Protein AF-A0A2T3J4F0-F1 (afdb_monomer)

Sequence (75 aa):
MLNRPTQISLLAIFIILFTAVTHAAPSTKKEKCEKINDKITKIQEKMRYGYTVKQGVKYHKQLNKLYKKQFEACF

Structure (mmCIF, N/CA/C/O backbone):
data_AF-A0A2T3J4F0-F1
#
_entry.id   AF-A0A2T3J4F0-F1
#
loop_
_atom_site.group_PDB
_atom_site.id
_atom_site.type_symbol
_atom_site.label_atom_id
_atom_site.label_alt_id
_atom_site.label_comp_id
_atom_site.label_asym_id
_atom_site.label_entity_id
_atom_site.label_seq_id
_atom_site.pdbx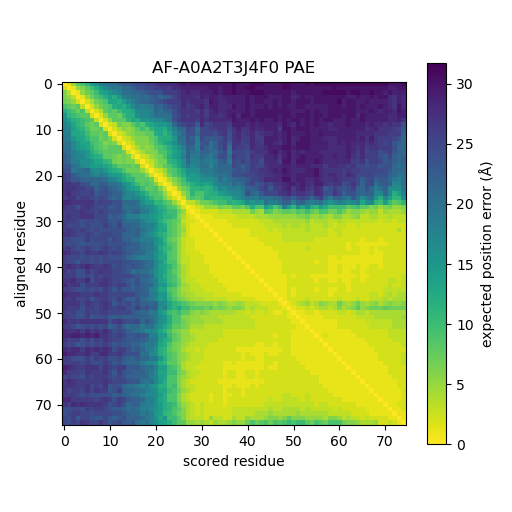_PDB_ins_code
_atom_site.Cartn_x
_atom_site.Cartn_y
_atom_site.Cartn_z
_atom_site.occupancy
_atom_site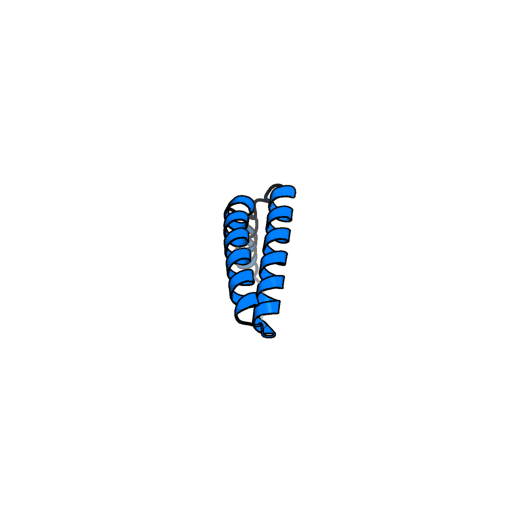.B_iso_or_equiv
_atom_site.auth_seq_id
_atom_site.auth_comp_id
_atom_site.auth_asym_id
_atom_site.auth_atom_id
_atom_site.pdbx_PDB_model_num
ATOM 1 N N . MET A 1 1 ? -10.575 -11.383 -62.765 1.00 48.09 1 MET A N 1
ATOM 2 C CA . MET A 1 1 ? -9.601 -11.959 -61.816 1.00 48.09 1 MET A CA 1
ATOM 3 C C . MET A 1 1 ? -8.235 -11.355 -62.096 1.00 48.09 1 MET A C 1
ATOM 5 O O . MET A 1 1 ? -7.658 -11.679 -63.122 1.00 48.09 1 MET A O 1
ATOM 9 N N . LEU A 1 2 ? -7.731 -10.469 -61.234 1.00 43.75 2 LEU A N 1
ATOM 10 C CA . LEU A 1 2 ? -6.295 -10.198 -61.158 1.00 43.75 2 LEU A CA 1
ATOM 11 C C . LEU A 1 2 ? -5.944 -9.798 -59.722 1.00 43.75 2 LEU A C 1
ATOM 13 O O . LEU A 1 2 ? -6.437 -8.814 -59.181 1.00 43.75 2 LEU A O 1
ATOM 17 N N . ASN A 1 3 ? -5.154 -10.668 -59.114 1.00 51.50 3 ASN A N 1
ATOM 18 C CA . ASN A 1 3 ? -4.698 -10.683 -57.737 1.00 51.50 3 ASN A CA 1
ATOM 19 C C . ASN A 1 3 ? -3.461 -9.770 -57.610 1.00 51.50 3 ASN A C 1
ATOM 21 O O . ASN A 1 3 ? -2.525 -9.925 -58.395 1.00 51.50 3 ASN A O 1
ATOM 25 N N . ARG A 1 4 ? -3.418 -8.838 -56.649 1.00 55.19 4 ARG A N 1
ATOM 26 C CA . ARG A 1 4 ? -2.178 -8.121 -56.278 1.00 55.19 4 ARG A CA 1
ATOM 27 C C . ARG A 1 4 ? -2.135 -7.827 -54.772 1.00 55.19 4 ARG A C 1
ATOM 29 O O . ARG A 1 4 ? -2.581 -6.765 -54.344 1.00 55.19 4 ARG A O 1
ATOM 36 N N . PRO A 1 5 ? -1.567 -8.727 -53.952 1.00 51.75 5 PRO A N 1
ATOM 37 C CA . PRO A 1 5 ? -1.261 -8.451 -52.558 1.00 51.75 5 PRO A CA 1
ATOM 38 C C . PRO A 1 5 ? 0.214 -8.040 -52.447 1.00 51.75 5 PRO A C 1
ATOM 40 O O . PRO A 1 5 ? 1.055 -8.841 -52.064 1.00 51.75 5 PRO A O 1
ATOM 43 N N . THR A 1 6 ? 0.578 -6.817 -52.845 1.00 54.44 6 THR A N 1
ATOM 44 C CA . THR A 1 6 ? 1.992 -6.372 -52.772 1.00 54.44 6 THR A CA 1
ATOM 45 C C . THR A 1 6 ? 2.201 -4.975 -52.187 1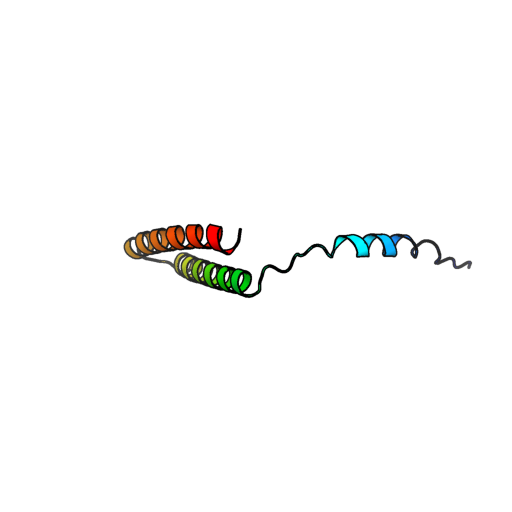.00 54.44 6 THR A C 1
ATOM 47 O O . THR A 1 6 ? 3.314 -4.467 -52.215 1.00 54.44 6 THR A O 1
ATOM 50 N N . GLN A 1 7 ? 1.169 -4.357 -51.604 1.00 51.50 7 GLN A N 1
ATOM 51 C CA . GLN A 1 7 ? 1.271 -3.024 -50.978 1.00 51.50 7 GLN A CA 1
ATOM 52 C C . GLN A 1 7 ? 1.091 -3.038 -49.450 1.00 51.50 7 GLN A C 1
ATOM 54 O O . GLN A 1 7 ? 1.144 -1.994 -48.814 1.00 51.50 7 GLN A O 1
ATOM 59 N N . ILE A 1 8 ? 0.914 -4.213 -48.835 1.00 54.53 8 ILE A N 1
ATOM 60 C CA . ILE A 1 8 ? 0.741 -4.342 -47.374 1.00 54.53 8 ILE A CA 1
ATOM 61 C C . ILE A 1 8 ? 2.088 -4.623 -46.667 1.00 54.53 8 ILE A C 1
ATOM 63 O O . ILE A 1 8 ? 2.213 -4.449 -45.459 1.00 54.53 8 ILE A O 1
ATOM 67 N N . SER A 1 9 ? 3.143 -4.980 -47.413 1.00 53.59 9 SER A N 1
ATOM 68 C CA . SER A 1 9 ? 4.412 -5.453 -46.832 1.00 53.59 9 SER A CA 1
ATOM 69 C C . SER A 1 9 ? 5.367 -4.370 -46.317 1.00 53.59 9 SER A C 1
ATOM 71 O O . SER A 1 9 ? 6.204 -4.681 -45.476 1.00 53.59 9 SER A O 1
ATOM 73 N N . LEU A 1 10 ? 5.273 -3.115 -46.770 1.00 53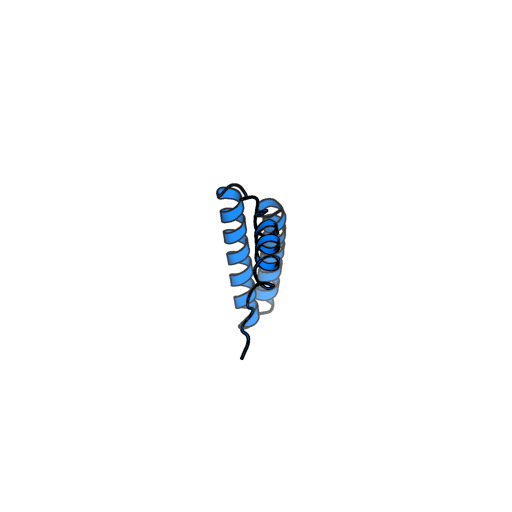.19 10 LEU A N 1
ATOM 74 C CA . LEU A 1 10 ? 6.204 -2.059 -46.330 1.00 53.19 10 LEU A CA 1
ATOM 75 C C . LEU A 1 10 ? 5.765 -1.339 -45.047 1.00 53.19 10 LEU A C 1
ATOM 77 O O . LEU A 1 10 ? 6.611 -0.805 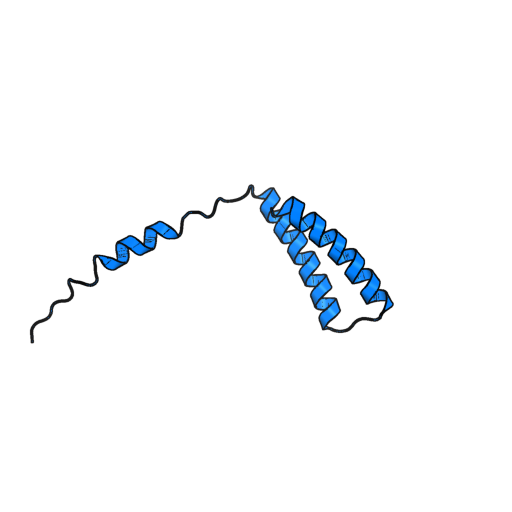-44.333 1.00 53.19 10 LEU A O 1
ATOM 81 N N . LEU A 1 11 ? 4.471 -1.357 -44.710 1.00 53.53 11 LEU A N 1
ATOM 82 C CA . LEU A 1 11 ? 3.956 -0.658 -43.525 1.00 53.53 11 LEU A CA 1
ATOM 83 C C . LEU A 1 11 ? 4.252 -1.409 -42.212 1.00 53.53 11 LEU A C 1
ATOM 85 O O . LEU A 1 11 ? 4.341 -0.797 -41.151 1.00 53.53 11 LEU A O 1
ATOM 89 N N . ALA A 1 12 ? 4.436 -2.731 -42.277 1.00 54.62 12 ALA A N 1
ATOM 90 C CA . ALA A 1 12 ? 4.635 -3.580 -41.101 1.00 54.62 12 ALA A CA 1
ATOM 91 C C . ALA A 1 12 ? 6.041 -3.464 -40.478 1.00 54.62 12 ALA A C 1
ATOM 93 O O . ALA A 1 12 ? 6.219 -3.780 -39.304 1.00 54.62 12 ALA A O 1
ATOM 94 N N . ILE A 1 13 ? 7.037 -2.986 -41.232 1.00 57.47 13 ILE A N 1
ATOM 95 C CA . ILE A 1 13 ? 8.435 -2.918 -40.772 1.00 57.47 13 ILE A CA 1
ATOM 96 C C . ILE A 1 13 ? 8.666 -1.705 -39.853 1.00 57.47 13 ILE A C 1
ATOM 98 O O . ILE A 1 13 ? 9.460 -1.780 -38.918 1.00 57.47 13 ILE A O 1
ATOM 102 N N . PHE A 1 14 ? 7.927 -0.606 -40.043 1.00 55.19 14 PHE A N 1
ATOM 103 C CA . PHE A 1 14 ? 8.101 0.618 -39.247 1.00 55.19 14 PHE A CA 1
ATOM 104 C C . PHE A 1 14 ? 7.516 0.539 -37.825 1.00 55.19 14 PHE A C 1
ATOM 106 O O . PHE A 1 14 ? 7.941 1.289 -36.950 1.00 55.19 14 PHE A O 1
ATOM 113 N N . ILE A 1 15 ? 6.581 -0.380 -37.562 1.00 58.31 15 ILE A N 1
ATOM 114 C CA . ILE A 1 15 ? 5.900 -0.487 -36.257 1.00 58.31 15 ILE A CA 1
ATOM 115 C C . ILE A 1 15 ? 6.778 -1.201 -35.207 1.00 58.31 15 ILE A C 1
ATOM 117 O O . ILE A 1 15 ? 6.625 -0.970 -34.010 1.00 58.31 15 ILE A O 1
ATOM 121 N N . ILE A 1 16 ? 7.753 -2.013 -35.630 1.00 57.75 16 ILE A N 1
ATOM 122 C CA . ILE A 1 16 ? 8.573 -2.840 -34.723 1.00 57.75 16 ILE A CA 1
ATOM 123 C C . ILE A 1 16 ? 9.670 -2.017 -34.012 1.00 57.75 16 ILE A C 1
ATOM 125 O O . ILE A 1 16 ? 10.167 -2.411 -32.960 1.00 57.75 16 ILE A O 1
ATOM 129 N N . LEU A 1 17 ? 10.028 -0.839 -34.533 1.00 56.59 17 LEU A N 1
ATOM 130 C CA . LEU A 1 17 ? 11.137 -0.028 -34.009 1.00 56.59 17 LEU A CA 1
ATOM 131 C C . LEU A 1 17 ? 10.796 0.797 -32.754 1.00 56.59 17 LEU A C 1
ATOM 133 O O . LEU A 1 17 ? 11.710 1.276 -32.087 1.00 56.59 17 LEU A O 1
ATOM 137 N N . PHE A 1 18 ? 9.518 0.946 -32.390 1.00 56.00 18 PHE A N 1
ATOM 138 C CA . PHE A 1 18 ? 9.109 1.810 -31.269 1.00 56.00 18 PHE A CA 1
ATOM 139 C C . PHE A 1 18 ? 8.901 1.093 -29.926 1.00 56.00 18 PHE A C 1
ATOM 141 O O . PHE A 1 18 ? 8.701 1.760 -28.913 1.00 56.00 18 PHE A O 1
ATOM 148 N N . THR A 1 19 ? 8.973 -0.239 -29.858 1.00 57.28 19 THR A N 1
ATOM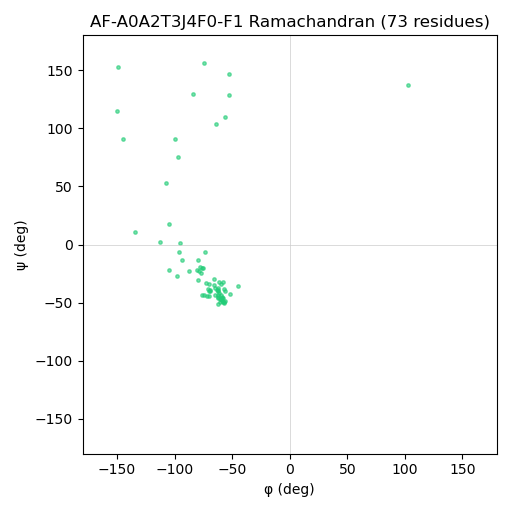 149 C CA . THR A 1 19 ? 8.611 -0.976 -28.628 1.00 57.28 19 THR A CA 1
ATOM 150 C C . THR A 1 19 ? 9.782 -1.317 -27.703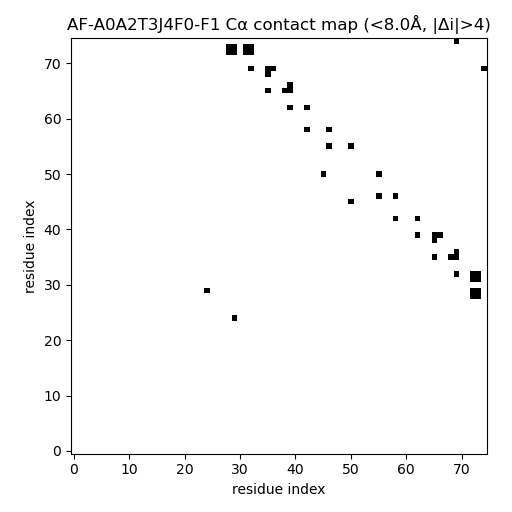 1.00 57.28 19 THR A C 1
ATOM 152 O O . THR A 1 19 ? 9.565 -1.941 -26.668 1.00 57.28 19 THR A O 1
ATOM 155 N N . ALA A 1 20 ? 11.021 -0.933 -28.025 1.00 54.94 20 ALA A N 1
ATOM 156 C CA . ALA A 1 20 ? 12.211 -1.475 -27.353 1.00 54.94 20 ALA A CA 1
ATOM 157 C C . ALA A 1 20 ? 12.902 -0.539 -26.342 1.00 54.94 20 ALA A C 1
ATOM 159 O O . ALA A 1 20 ? 14.041 -0.795 -25.962 1.00 54.94 20 ALA A O 1
ATOM 160 N N . VAL A 1 21 ? 12.243 0.522 -25.864 1.00 55.38 21 VAL A N 1
ATOM 161 C CA . VAL A 1 21 ? 12.827 1.415 -24.843 1.00 55.38 21 VAL A CA 1
ATOM 162 C C . VAL A 1 21 ? 12.154 1.219 -23.485 1.00 55.38 21 VAL A C 1
ATOM 164 O O . VAL A 1 21 ? 11.698 2.159 -22.844 1.00 55.38 21 VAL A O 1
ATOM 167 N N . THR A 1 22 ? 12.102 -0.023 -23.005 1.00 57.62 22 THR A N 1
ATOM 168 C CA . THR A 1 22 ? 11.902 -0.277 -21.574 1.00 57.62 22 THR A CA 1
ATOM 169 C C . THR A 1 22 ? 13.255 -0.589 -20.960 1.00 57.62 22 THR A C 1
ATOM 171 O O . THR A 1 22 ? 13.702 -1.735 -20.944 1.00 57.62 22 THR A O 1
ATOM 174 N N . HIS A 1 23 ? 13.921 0.458 -20.477 1.00 55.78 23 HIS A N 1
ATOM 175 C CA . HIS A 1 23 ? 15.106 0.340 -19.640 1.00 55.78 23 HIS A CA 1
ATOM 176 C C . HIS A 1 23 ? 14.746 -0.520 -18.425 1.00 55.78 23 HIS A C 1
ATOM 178 O O . HIS A 1 23 ? 13.953 -0.115 -17.573 1.00 55.78 23 HIS A O 1
ATOM 184 N N . ALA A 1 24 ? 15.282 -1.738 -18.369 1.00 56.84 24 ALA A N 1
ATOM 185 C CA . ALA A 1 24 ? 15.124 -2.613 -17.222 1.00 56.84 24 ALA A CA 1
ATOM 186 C C . ALA A 1 24 ? 15.809 -1.951 -16.019 1.00 56.84 24 ALA A C 1
ATOM 188 O O . ALA A 1 24 ? 17.035 -1.933 -15.915 1.00 56.84 24 ALA A O 1
ATOM 189 N N . ALA A 1 25 ? 15.009 -1.370 -15.121 1.00 59.59 25 ALA A N 1
ATOM 190 C CA . ALA A 1 25 ? 15.486 -0.922 -13.820 1.00 59.59 25 ALA A CA 1
ATOM 191 C C . ALA A 1 25 ? 16.212 -2.086 -13.118 1.00 59.59 25 ALA A C 1
ATOM 193 O O . ALA A 1 25 ? 15.804 -3.241 -13.293 1.00 59.59 25 ALA A O 1
ATOM 194 N N . PRO A 1 26 ? 17.257 -1.821 -12.310 1.00 58.06 26 PRO A N 1
ATOM 195 C CA . PRO A 1 26 ? 17.958 -2.877 -11.591 1.00 58.06 26 PRO A CA 1
ATOM 196 C C . PRO A 1 26 ? 16.932 -3.696 -10.805 1.00 58.06 26 PRO A C 1
ATOM 198 O O . PRO A 1 26 ? 16.088 -3.128 -10.106 1.00 58.06 26 PRO A O 1
ATOM 201 N N . SER A 1 27 ? 16.978 -5.020 -10.965 1.00 65.19 27 SER A N 1
ATOM 202 C CA . SER A 1 27 ? 15.972 -5.983 -10.485 1.00 65.19 27 SER A CA 1
ATOM 203 C C . SER A 1 27 ? 15.504 -5.718 -9.050 1.00 65.19 27 SER A C 1
ATOM 205 O O . SER A 1 27 ? 14.319 -5.822 -8.748 1.00 65.19 27 SER A O 1
ATOM 207 N N . THR A 1 28 ? 16.412 -5.263 -8.188 1.00 75.31 28 THR A N 1
ATOM 208 C CA . THR A 1 28 ? 16.151 -4.931 -6.785 1.00 75.31 28 THR A CA 1
ATOM 209 C C . THR A 1 28 ? 15.299 -3.675 -6.573 1.00 75.31 28 THR A C 1
ATOM 211 O O . THR A 1 28 ? 14.517 -3.632 -5.624 1.00 75.31 28 THR A O 1
ATOM 214 N N . LYS A 1 29 ? 15.414 -2.640 -7.419 1.00 79.50 29 LYS A N 1
ATOM 215 C CA . LYS A 1 29 ? 14.537 -1.454 -7.363 1.00 79.50 29 LYS A CA 1
ATOM 216 C C . LYS A 1 29 ? 13.132 -1.802 -7.846 1.00 79.50 29 LYS A C 1
ATOM 218 O O . LYS A 1 29 ? 12.166 -1.461 -7.169 1.00 79.50 29 LYS A O 1
ATOM 223 N N . LYS A 1 30 ? 13.026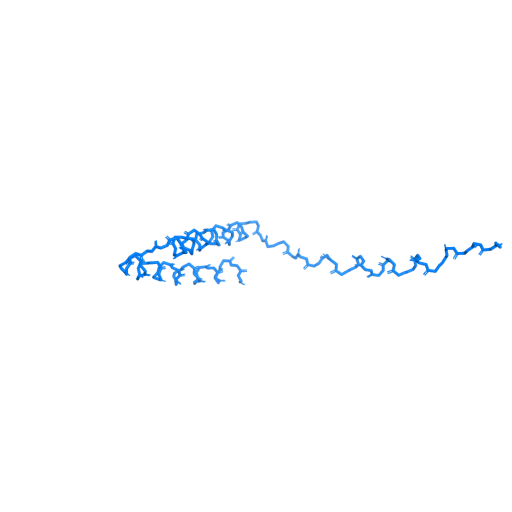 -2.553 -8.948 1.00 84.81 30 LYS A N 1
ATOM 224 C CA . LYS A 1 30 ? 11.739 -3.033 -9.475 1.00 84.81 30 LYS A CA 1
ATOM 225 C C . LYS A 1 30 ? 11.000 -3.894 -8.447 1.00 84.81 30 LYS A C 1
ATOM 227 O O . LYS A 1 30 ? 9.854 -3.608 -8.125 1.00 84.81 30 LYS A O 1
ATOM 232 N N . GLU A 1 31 ? 11.683 -4.864 -7.846 1.00 88.25 31 GLU A N 1
ATOM 233 C CA . GLU A 1 31 ? 11.102 -5.728 -6.814 1.00 88.25 31 GLU A CA 1
ATOM 234 C C . GLU A 1 31 ? 10.659 -4.933 -5.570 1.00 88.25 31 GLU A C 1
ATOM 236 O O . GLU A 1 31 ? 9.595 -5.179 -4.998 1.00 88.25 31 GLU A O 1
ATOM 241 N N . LYS A 1 32 ? 11.451 -3.938 -5.139 1.00 89.69 32 LYS A N 1
ATOM 242 C CA . LYS A 1 32 ? 11.060 -3.036 -4.041 1.00 89.69 32 LYS A CA 1
ATOM 243 C C . LYS A 1 32 ? 9.815 -2.226 -4.396 1.00 89.69 32 LYS A C 1
ATOM 245 O O . LYS A 1 32 ? 8.930 -2.105 -3.549 1.00 89.69 32 LYS A O 1
ATOM 250 N N . CYS A 1 33 ? 9.745 -1.702 -5.617 1.00 92.25 33 CYS A N 1
ATOM 251 C CA . CYS A 1 33 ? 8.592 -0.967 -6.120 1.00 92.25 33 CYS A CA 1
ATOM 252 C C . CYS A 1 33 ? 7.326 -1.842 -6.124 1.00 92.25 33 CYS A C 1
ATOM 254 O O . CYS A 1 33 ? 6.313 -1.462 -5.536 1.00 92.25 33 CYS A O 1
ATOM 256 N N . GLU A 1 34 ? 7.405 -3.055 -6.676 1.00 93.56 34 GLU A N 1
ATOM 257 C CA . GLU A 1 34 ? 6.301 -4.024 -6.699 1.00 93.56 34 GLU A CA 1
ATOM 258 C C . GLU A 1 34 ? 5.817 -4.364 -5.282 1.00 93.56 34 GLU A C 1
ATOM 260 O O . GLU A 1 34 ? 4.628 -4.260 -4.984 1.00 93.56 34 GLU A O 1
ATOM 265 N N . LYS A 1 35 ? 6.737 -4.632 -4.347 1.00 94.50 35 LYS A N 1
ATOM 266 C CA . LYS A 1 35 ? 6.396 -4.887 -2.935 1.00 94.50 35 LYS A CA 1
ATOM 267 C C . LYS A 1 35 ? 5.705 -3.707 -2.250 1.00 94.50 35 LYS A C 1
ATOM 269 O O . LYS A 1 35 ? 4.938 -3.911 -1.303 1.00 94.50 35 LYS A O 1
ATOM 274 N N . ILE A 1 36 ? 6.023 -2.472 -2.636 1.00 96.38 36 ILE A N 1
ATOM 275 C CA . ILE A 1 36 ? 5.361 -1.276 -2.102 1.00 96.38 36 ILE A CA 1
ATOM 276 C C . ILE A 1 36 ? 3.961 -1.144 -2.706 1.00 96.38 36 ILE A C 1
ATOM 278 O O . ILE A 1 36 ? 3.012 -0.927 -1.948 1.00 96.38 36 ILE A O 1
ATOM 282 N N . ASN A 1 37 ? 3.819 -1.358 -4.015 1.00 96.31 37 ASN A N 1
ATOM 283 C CA . ASN A 1 37 ? 2.533 -1.346 -4.713 1.00 96.31 37 ASN A CA 1
ATOM 284 C C . ASN A 1 37 ? 1.571 -2.392 -4.139 1.00 96.31 37 ASN A C 1
ATOM 286 O O . ASN A 1 37 ? 0.447 -2.051 -3.781 1.00 96.31 37 ASN A O 1
ATOM 290 N N . ASP A 1 38 ? 2.036 -3.619 -3.908 1.00 97.44 38 ASP A N 1
ATOM 291 C CA . ASP A 1 38 ? 1.242 -4.682 -3.281 1.00 97.44 38 ASP A CA 1
ATOM 292 C C . ASP A 1 38 ? 0.689 -4.278 -1.911 1.00 97.44 38 ASP A C 1
ATOM 294 O O . ASP A 1 38 ? -0.448 -4.594 -1.551 1.00 97.44 38 ASP A O 1
ATOM 298 N N . LYS A 1 39 ? 1.491 -3.567 -1.112 1.00 97.50 39 LYS A N 1
ATOM 299 C CA . LYS A 1 39 ? 1.057 -3.080 0.204 1.00 97.50 39 LYS A CA 1
ATOM 300 C C . LYS A 1 39 ? 0.007 -1.982 0.079 1.00 97.50 39 LYS A C 1
ATOM 302 O O . LYS A 1 39 ? -0.919 -1.962 0.888 1.00 97.50 39 LYS A O 1
ATOM 307 N N . ILE A 1 40 ? 0.149 -1.087 -0.899 1.00 97.75 40 ILE A N 1
ATOM 308 C CA . ILE A 1 40 ? -0.838 -0.039 -1.189 1.00 97.75 40 ILE A CA 1
ATOM 309 C C . ILE A 1 40 ? -2.162 -0.692 -1.593 1.00 97.75 40 ILE A C 1
ATOM 311 O O . ILE A 1 40 ? -3.182 -0.420 -0.958 1.00 97.75 40 ILE A O 1
ATOM 315 N N . THR A 1 41 ? -2.129 -1.618 -2.554 1.00 97.75 41 THR A N 1
ATOM 316 C CA . THR A 1 41 ? -3.307 -2.345 -3.045 1.00 97.75 41 THR A CA 1
ATOM 317 C C . THR A 1 41 ? -4.034 -3.060 -1.912 1.00 97.75 41 THR A C 1
ATOM 319 O O . THR A 1 41 ? -5.225 -2.835 -1.716 1.00 97.75 41 THR A O 1
ATOM 322 N N . LYS A 1 42 ? -3.318 -3.812 -1.066 1.00 97.44 42 LYS A N 1
ATOM 323 C CA . LYS A 1 42 ? -3.913 -4.512 0.088 1.00 97.44 42 LYS A CA 1
ATOM 324 C C . LYS A 1 42 ? -4.601 -3.578 1.084 1.00 97.44 42 LYS A C 1
ATOM 326 O O . LYS A 1 42 ? -5.564 -3.975 1.737 1.00 97.44 42 LYS A O 1
ATOM 331 N N . ILE A 1 43 ? -4.097 -2.357 1.273 1.00 97.19 43 ILE A N 1
ATOM 332 C CA . ILE A 1 43 ? -4.749 -1.377 2.155 1.00 97.19 43 ILE A CA 1
ATOM 333 C C . ILE A 1 43 ? -5.977 -0.783 1.470 1.00 97.19 43 ILE A C 1
ATOM 335 O O . ILE A 1 43 ? -7.027 -0.681 2.099 1.00 97.19 43 ILE A O 1
ATOM 339 N N . GLN A 1 44 ? -5.873 -0.432 0.190 1.00 96.94 44 GLN A N 1
ATOM 340 C CA . GLN A 1 44 ? -6.999 0.095 -0.576 1.00 96.94 44 GLN A CA 1
ATOM 341 C C . GLN A 1 44 ? -8.140 -0.922 -0.690 1.00 96.94 44 GLN A C 1
ATOM 343 O O . GLN A 1 44 ? -9.297 -0.545 -0.552 1.00 96.94 44 GLN A O 1
ATOM 348 N N . GLU A 1 45 ? -7.842 -2.208 -0.867 1.00 96.88 45 GLU A N 1
ATOM 349 C CA . GLU A 1 45 ? -8.837 -3.284 -0.826 1.00 96.88 45 GLU A CA 1
ATOM 350 C C . GLU A 1 45 ? -9.575 -3.307 0.511 1.00 96.88 45 GLU A C 1
ATOM 352 O O . GLU A 1 45 ? -10.802 -3.257 0.531 1.00 96.88 45 GLU A O 1
ATOM 357 N N . LYS A 1 46 ? -8.850 -3.274 1.639 1.00 95.06 46 LYS A N 1
ATOM 358 C CA . LYS A 1 46 ? -9.469 -3.179 2.976 1.00 95.06 46 LYS A CA 1
ATOM 359 C C . LYS A 1 46 ? -10.352 -1.945 3.120 1.00 95.06 46 LYS A C 1
ATOM 361 O O . LYS A 1 46 ? -11.348 -1.991 3.831 1.00 95.06 46 LYS A O 1
ATOM 366 N N . MET A 1 47 ? -10.000 -0.852 2.450 1.00 95.06 47 MET A N 1
ATOM 367 C CA . MET A 1 47 ? -10.832 0.344 2.435 1.00 95.06 47 MET A CA 1
ATOM 368 C C . MET A 1 47 ? -12.103 0.178 1.588 1.00 95.06 47 MET A C 1
ATOM 370 O O . MET A 1 47 ? -13.138 0.722 1.956 1.00 95.06 47 MET A O 1
ATOM 374 N N . ARG A 1 48 ? -12.062 -0.600 0.498 1.00 95.94 48 ARG A N 1
ATOM 375 C CA . ARG A 1 48 ? -13.238 -0.888 -0.347 1.00 95.94 48 ARG A CA 1
ATOM 376 C C . ARG A 1 48 ? -14.252 -1.803 0.336 1.00 95.94 48 ARG A C 1
ATOM 378 O O . ARG A 1 48 ? -15.445 -1.579 0.189 1.00 95.94 48 ARG A O 1
ATOM 385 N N . TYR A 1 49 ? -13.791 -2.806 1.087 1.00 92.00 49 TYR A N 1
ATOM 386 C CA . TYR A 1 49 ? -14.674 -3.768 1.768 1.00 92.00 49 TYR A CA 1
ATOM 387 C C . TYR A 1 49 ? -15.394 -3.200 3.002 1.00 92.00 49 TYR A C 1
ATOM 389 O O . TYR A 1 49 ? -16.262 -3.862 3.564 1.00 92.00 49 TYR A O 1
ATOM 397 N N . GLY A 1 50 ? -15.062 -1.975 3.410 1.00 90.56 50 GLY A N 1
ATOM 398 C CA . GLY A 1 50 ? -15.630 -1.326 4.584 1.00 90.56 50 GLY A CA 1
ATOM 399 C C . GLY A 1 50 ? -14.678 -1.358 5.775 1.00 90.56 50 GLY A C 1
ATOM 400 O O . GLY A 1 50 ? -14.002 -2.345 6.062 1.00 90.56 50 GLY A O 1
ATOM 401 N N . TYR A 1 51 ? -14.604 -0.228 6.468 1.00 95.94 51 TYR A N 1
ATOM 402 C CA . TYR A 1 51 ? -13.701 -0.019 7.590 1.00 95.94 51 TYR A CA 1
ATOM 403 C C . TYR A 1 51 ? -14.312 0.959 8.591 1.00 95.94 51 TYR A C 1
ATOM 405 O O . TYR A 1 51 ? -15.093 1.842 8.249 1.00 95.94 51 TYR A O 1
ATOM 413 N N . THR A 1 52 ? -13.920 0.823 9.852 1.00 97.31 52 THR A N 1
ATOM 414 C CA . THR A 1 52 ? -14.288 1.766 10.915 1.00 97.31 52 THR A CA 1
ATOM 415 C C . THR A 1 52 ? -13.500 3.070 10.792 1.00 97.31 52 THR A C 1
ATOM 417 O O . THR A 1 52 ? -12.364 3.076 10.322 1.00 97.31 52 THR A O 1
ATOM 420 N N . VAL A 1 53 ? -14.018 4.178 11.326 1.00 96.31 53 VAL A N 1
ATOM 421 C CA . VAL A 1 53 ? -13.324 5.484 11.311 1.00 96.31 53 VAL A CA 1
ATOM 422 C C . VAL A 1 53 ? -11.885 5.391 11.851 1.00 96.31 53 VAL A C 1
ATOM 424 O O . VAL A 1 53 ? -10.951 5.911 11.238 1.00 96.31 53 VAL A O 1
ATOM 427 N N . LYS A 1 54 ? -11.668 4.645 12.946 1.00 96.62 54 LYS A N 1
ATOM 428 C CA . LYS A 1 54 ? -10.328 4.413 13.523 1.00 96.62 54 LYS A CA 1
ATOM 429 C C . LYS A 1 54 ? -9.393 3.682 12.553 1.00 96.62 54 LYS A C 1
ATOM 431 O O . LYS A 1 54 ? -8.220 4.040 12.435 1.00 96.62 54 LYS A O 1
ATOM 436 N N . GLN A 1 55 ? -9.898 2.669 11.846 1.00 97.50 55 GLN A N 1
ATOM 437 C CA . GLN A 1 55 ? -9.140 1.981 10.798 1.00 97.50 55 GLN A CA 1
ATOM 438 C C . GLN A 1 55 ? -8.843 2.921 9.626 1.00 97.50 55 GLN A C 1
ATOM 440 O O . GLN A 1 55 ? -7.723 2.910 9.128 1.00 97.50 55 GLN A O 1
ATOM 445 N N . GLY A 1 56 ? -9.780 3.799 9.263 1.00 97.44 56 GLY A N 1
ATOM 446 C CA . GLY A 1 56 ? -9.606 4.802 8.212 1.00 97.44 56 GLY A CA 1
ATOM 447 C C . GLY A 1 56 ? -8.415 5.720 8.457 1.00 97.44 56 GLY A C 1
ATOM 448 O O . GLY A 1 56 ? -7.554 5.856 7.587 1.00 97.44 56 GLY A O 1
ATOM 449 N N . VAL A 1 57 ? -8.311 6.277 9.667 1.00 97.94 57 VAL A N 1
ATOM 450 C CA . VAL A 1 57 ? -7.165 7.107 10.081 1.00 97.94 57 VAL A CA 1
ATOM 451 C C . VAL A 1 57 ? -5.857 6.312 10.003 1.00 97.94 57 VAL A C 1
ATOM 453 O O . VAL A 1 57 ? -4.845 6.802 9.492 1.00 97.94 57 VAL A O 1
ATOM 456 N N . LYS A 1 58 ? -5.869 5.055 10.467 1.00 97.69 58 LYS A N 1
ATOM 457 C CA . LYS A 1 58 ? -4.697 4.171 10.405 1.00 97.69 58 LYS A CA 1
ATOM 458 C C . LYS A 1 58 ? -4.271 3.896 8.960 1.00 97.69 58 LYS A C 1
ATOM 460 O O . LYS A 1 58 ? -3.081 3.999 8.662 1.00 97.69 58 LYS A O 1
ATOM 465 N N . TYR A 1 59 ? -5.213 3.580 8.077 1.00 98.06 59 TYR A N 1
ATOM 466 C CA . TYR A 1 59 ? -4.954 3.295 6.668 1.00 98.06 59 TYR A CA 1
ATOM 467 C C . TYR A 1 59 ? -4.419 4.519 5.931 1.00 98.06 59 TYR A C 1
ATOM 469 O O . TYR A 1 59 ? -3.403 4.396 5.256 1.00 98.06 59 TYR A O 1
ATOM 477 N N . HIS A 1 60 ? -4.979 5.711 6.155 1.00 97.56 60 HIS A N 1
ATOM 478 C CA . HIS A 1 60 ? -4.447 6.954 5.581 1.00 97.56 60 HIS A CA 1
ATOM 479 C C . HIS A 1 60 ? -2.996 7.208 6.009 1.00 97.56 60 HIS A C 1
ATOM 481 O O . HIS A 1 60 ? -2.131 7.487 5.178 1.00 97.56 60 HIS A O 1
ATOM 487 N N . LYS A 1 61 ? -2.682 7.030 7.300 1.00 98.00 61 LYS A N 1
ATOM 488 C CA . LYS A 1 61 ? -1.305 7.168 7.801 1.00 98.00 61 LYS A CA 1
ATOM 489 C C . LYS A 1 61 ? -0.355 6.144 7.171 1.00 98.00 61 LYS A C 1
ATOM 491 O O . LYS A 1 61 ? 0.807 6.463 6.917 1.00 98.00 61 LYS A O 1
ATOM 496 N N . GLN A 1 62 ? -0.819 4.915 6.945 1.00 97.50 62 GLN A N 1
ATOM 497 C CA . GLN A 1 62 ? -0.032 3.871 6.286 1.00 97.50 62 GLN A CA 1
ATOM 498 C C . GLN A 1 62 ? 0.176 4.164 4.796 1.00 97.50 62 GLN A C 1
ATOM 500 O O . GLN A 1 62 ? 1.310 4.067 4.330 1.00 97.50 62 GLN A O 1
ATOM 505 N N . LEU A 1 63 ? -0.871 4.582 4.081 1.00 98.06 63 LEU A N 1
ATOM 506 C CA . LEU A 1 63 ? -0.809 4.958 2.668 1.00 98.06 63 LEU A CA 1
ATOM 507 C C . LEU A 1 63 ? 0.151 6.125 2.446 1.00 98.06 63 LEU A C 1
ATOM 509 O O . LEU A 1 63 ? 1.050 6.000 1.626 1.00 98.06 63 LEU A O 1
ATOM 513 N N . ASN A 1 64 ? 0.077 7.190 3.249 1.00 97.81 64 ASN A N 1
ATOM 514 C CA . ASN A 1 64 ? 1.011 8.318 3.136 1.00 97.81 64 ASN A CA 1
ATOM 515 C C . ASN A 1 64 ? 2.478 7.892 3.286 1.00 97.81 64 ASN A C 1
ATOM 517 O O . ASN A 1 64 ? 3.353 8.400 2.589 1.00 97.81 64 ASN A O 1
ATOM 521 N N . LYS A 1 65 ? 2.769 6.944 4.185 1.00 97.50 65 LYS A N 1
ATOM 522 C CA . LYS A 1 65 ? 4.124 6.393 4.324 1.00 97.50 65 LYS A CA 1
ATOM 523 C C . LYS A 1 65 ? 4.526 5.550 3.116 1.00 97.50 65 LYS A C 1
ATOM 525 O O . LYS A 1 65 ? 5.685 5.598 2.718 1.00 97.50 65 LYS A O 1
ATOM 530 N N . LEU A 1 66 ? 3.607 4.759 2.568 1.00 97.31 66 LEU A N 1
ATOM 531 C CA . LEU A 1 66 ? 3.878 3.913 1.409 1.00 97.31 66 LEU A CA 1
ATOM 532 C C . LEU A 1 66 ? 4.064 4.735 0.137 1.00 97.31 66 LEU A C 1
ATOM 534 O O . LEU A 1 66 ? 4.999 4.442 -0.588 1.00 97.31 66 LEU A O 1
ATOM 538 N N . TYR A 1 67 ? 3.275 5.787 -0.089 1.00 96.06 67 TYR A N 1
ATOM 539 C CA . TYR A 1 67 ? 3.433 6.668 -1.250 1.00 96.06 67 TYR A CA 1
ATOM 540 C C . TYR A 1 67 ? 4.778 7.398 -1.253 1.00 96.06 67 TYR A C 1
ATOM 542 O O . TYR A 1 67 ? 5.426 7.474 -2.290 1.00 96.06 67 TYR A O 1
ATOM 550 N N . LYS A 1 68 ? 5.268 7.845 -0.088 1.00 95.94 68 LYS A N 1
ATOM 551 C CA . LYS A 1 68 ? 6.634 8.392 0.018 1.00 95.94 68 LYS A CA 1
ATOM 552 C C . LYS A 1 68 ? 7.695 7.363 -0.382 1.00 95.94 68 LYS A C 1
ATOM 554 O O . LYS A 1 68 ? 8.564 7.656 -1.190 1.00 95.94 68 LYS A O 1
ATOM 559 N N . LYS A 1 69 ? 7.578 6.131 0.124 1.00 94.19 69 LYS A N 1
ATOM 560 C CA . LYS A 1 69 ? 8.493 5.036 -0.241 1.00 94.19 69 LYS A CA 1
ATOM 561 C C . LYS A 1 69 ? 8.368 4.625 -1.706 1.00 94.19 69 LYS A C 1
ATOM 563 O O . LYS A 1 69 ? 9.355 4.220 -2.303 1.00 94.19 69 LYS A O 1
ATOM 568 N N . GLN A 1 70 ? 7.161 4.682 -2.261 1.00 92.69 70 GLN A N 1
ATOM 569 C CA . GLN A 1 70 ? 6.892 4.390 -3.664 1.00 92.69 70 GLN A CA 1
ATOM 570 C C . GLN A 1 70 ? 7.631 5.394 -4.542 1.00 92.69 70 GLN A C 1
ATOM 572 O O . GLN A 1 70 ? 8.307 4.981 -5.473 1.00 92.69 70 GLN A O 1
ATOM 577 N N . PHE A 1 71 ? 7.575 6.681 -4.194 1.00 91.75 71 PHE A N 1
ATOM 578 C CA . PHE A 1 71 ? 8.331 7.716 -4.888 1.00 91.75 71 PHE A CA 1
ATOM 579 C C . PHE A 1 71 ? 9.838 7.421 -4.879 1.00 91.75 71 PHE A C 1
ATOM 581 O O . PHE A 1 71 ? 10.437 7.359 -5.938 1.00 91.75 71 PHE A O 1
ATOM 588 N N . GLU A 1 72 ? 10.422 7.118 -3.716 1.00 89.56 72 GLU A N 1
ATOM 589 C CA . GLU A 1 72 ? 11.862 6.817 -3.580 1.00 89.56 72 GLU A CA 1
ATOM 590 C C . GLU A 1 72 ? 12.320 5.521 -4.282 1.00 89.56 72 GLU A C 1
ATOM 592 O O . GLU A 1 72 ? 13.492 5.376 -4.634 1.00 89.56 72 GLU A O 1
ATOM 597 N N . ALA A 1 73 ? 11.438 4.522 -4.391 1.00 87.38 73 ALA A N 1
ATOM 598 C CA . ALA A 1 73 ? 11.792 3.195 -4.896 1.00 87.38 73 ALA A CA 1
ATOM 599 C C . ALA A 1 73 ? 11.445 2.982 -6.377 1.00 87.38 73 ALA A C 1
ATOM 601 O O . ALA A 1 73 ? 12.074 2.137 -7.018 1.00 87.38 73 ALA A O 1
ATOM 602 N N . CYS A 1 74 ? 10.439 3.692 -6.892 1.00 85.25 74 CYS A N 1
ATOM 603 C CA . CYS A 1 74 ? 9.902 3.517 -8.242 1.00 85.25 74 CYS A CA 1
ATOM 604 C C . CYS A 1 74 ? 10.315 4.628 -9.221 1.00 85.25 74 CYS A C 1
ATOM 606 O O . CYS A 1 74 ? 10.264 4.379 -10.425 1.00 85.25 74 CYS A O 1
ATOM 608 N N . PHE A 1 75 ? 10.696 5.813 -8.729 1.00 81.06 75 PHE A N 1
ATOM 609 C CA . PHE A 1 75 ? 11.101 6.982 -9.520 1.00 81.06 75 PHE A CA 1
ATOM 610 C C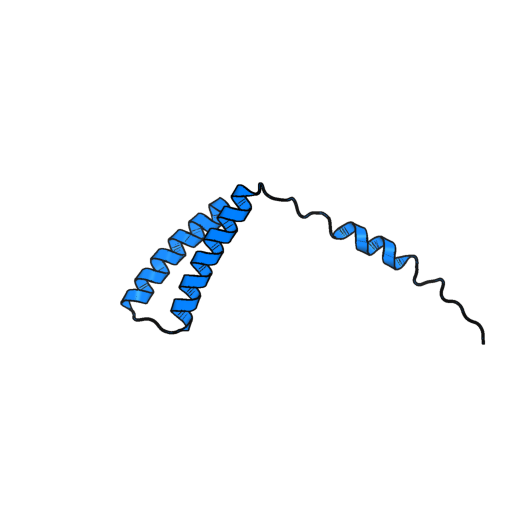 . PHE A 1 75 ? 12.506 7.445 -9.108 1.00 81.06 75 PHE A C 1
ATOM 612 O O . PHE A 1 75 ? 13.215 7.984 -9.983 1.00 81.06 75 PHE A O 1
#

Solvent-accessible surface area (backbone atoms only — not comparable to full-atom values): 4701 Å² total; per-residue (Å²): 142,86,89,81,94,77,80,70,72,73,67,64,64,68,65,68,74,75,76,78,82,72,80,79,61,60,68,69,42,50,51,51,25,52,59,41,50,54,52,48,49,58,50,53,50,49,58,72,79,57,70,52,73,73,53,49,56,52,48,52,59,50,45,59,54,43,53,56,49,36,48,74,40,66,108

Radius of gyration: 23.27 Å; Cα contacts (8 Å, |Δi|>4): 25; chains: 1; bounding box: 34×20×75 Å

Foldseek 3Di:
DDDDPDPPPPVVVVVVVPPPPPDPDDPVLVVQLVVLVVVLVVLVVVVVVDDDPVSVVVSVVVNVVSVVSNVVRVD

Mean predicted aligned error: 13.37 Å

pLDDT: mean 79.98, std 19.27, range [43.75, 98.06]

Organism: NCBI:txid388278

Secondary structure (DSSP, 8-state):
------SSTTTTTTTGGGS-------HHHHHHHHHHHHHHHHHHHHHHT---HHHHHHHHHHHHHHHHHHHHHH-

Nearest PDB structures (foldseek):
  2q1k-assembly2_D  TM=9.235E-01  e=1.372E+00  Aeromonas hydrophila
  2p58-assembly1_A  TM=9.335E-01  e=2.199E+00  Yersinia pestis
  8poe-assembly1_C  TM=6.451E-01  e=8.472E+00  Homo sapiens